Protein AF-A0A1K2HSU8-F1 (afdb_monomer)

Organism: NCBI:txid665118

pLDDT: mean 72.2, std 19.59, range [38.12, 98.31]

InterPro domains:
  IPR027444 DNA-binding protein H-NS-like, C-terminal domain [PF00816] (125-159)
  IPR027444 DNA-binding protein H-NS-like, C-terminal domain [SM00528] (118-159)

Radius of gyration: 39.86 Å; Cα contacts (8 Å, |Δi|>4): 47; chains: 1; bounding box: 96×92×72 Å

Structure (mmCIF, N/CA/C/O backbone):
data_AF-A0A1K2HSU8-F1
#
_entry.id   AF-A0A1K2HSU8-F1
#
loop_
_atom_site.group_PDB
_atom_site.id
_atom_site.type_symbol
_atom_site.label_atom_id
_atom_site.label_alt_id
_atom_site.label_comp_id
_atom_site.label_asym_id
_atom_site.label_entity_id
_atom_site.label_seq_id
_atom_site.pdbx_PDB_ins_code
_atom_site.Cartn_x
_atom_site.Cartn_y
_atom_site.Cartn_z
_atom_site.occupancy
_atom_site.B_iso_or_equiv
_atom_site.auth_seq_id
_atom_site.auth_comp_id
_atom_site.auth_asym_id
_atom_site.auth_atom_id
_atom_site.pdbx_PDB_model_num
ATOM 1 N N . MET A 1 1 ? -63.862 -27.048 33.159 1.00 41.34 1 MET A N 1
ATOM 2 C CA . MET A 1 1 ? -64.758 -28.220 33.167 1.00 41.34 1 MET A CA 1
ATOM 3 C C . MET A 1 1 ? -64.133 -29.300 32.302 1.00 41.34 1 MET A C 1
ATOM 5 O O . MET A 1 1 ? -64.200 -29.206 31.090 1.00 41.34 1 MET A O 1
ATOM 9 N N . ASN A 1 2 ? -63.472 -30.231 32.985 1.00 44.09 2 ASN A N 1
ATOM 10 C CA . ASN A 1 2 ? -63.089 -31.598 32.625 1.00 44.09 2 ASN A CA 1
ATOM 11 C C . ASN A 1 2 ? -62.806 -31.948 31.155 1.00 44.09 2 ASN A C 1
ATOM 13 O O . ASN A 1 2 ? -63.689 -32.417 30.440 1.00 44.09 2 ASN A O 1
ATOM 17 N N . ASP A 1 3 ? -61.518 -31.907 30.816 1.00 52.75 3 ASP A N 1
ATOM 18 C CA . ASP A 1 3 ? -60.879 -32.912 29.967 1.00 52.75 3 ASP A CA 1
ATOM 19 C C . ASP A 1 3 ? -60.960 -34.292 30.640 1.00 52.75 3 ASP A C 1
ATOM 21 O O . ASP A 1 3 ? -60.684 -34.456 31.833 1.00 52.75 3 ASP A O 1
ATOM 25 N N . MET A 1 4 ? -61.412 -35.276 29.868 1.00 58.34 4 MET A N 1
ATOM 26 C CA . MET A 1 4 ? -61.806 -36.609 30.308 1.00 58.34 4 MET A CA 1
ATOM 27 C C . MET A 1 4 ? -60.735 -37.642 29.928 1.00 58.34 4 MET A C 1
ATOM 29 O O . MET A 1 4 ? -60.482 -37.858 28.749 1.00 58.34 4 MET A O 1
ATOM 33 N N . LYS A 1 5 ? -60.217 -38.310 30.970 1.00 53.84 5 LYS A N 1
ATOM 34 C CA . LYS A 1 5 ? -59.697 -39.693 31.063 1.00 53.84 5 LYS A CA 1
ATOM 35 C C . LYS A 1 5 ? -58.522 -40.155 30.178 1.00 53.84 5 LYS A C 1
ATOM 37 O O . LYS A 1 5 ? -58.708 -40.481 29.015 1.00 53.84 5 LYS A O 1
ATOM 42 N N . ASP A 1 6 ? -57.359 -40.307 30.835 1.00 53.34 6 ASP A N 1
ATOM 43 C CA . ASP A 1 6 ? -56.800 -41.577 31.384 1.00 53.34 6 ASP A CA 1
ATOM 44 C C . ASP A 1 6 ? -56.680 -42.838 30.479 1.00 53.34 6 ASP A C 1
ATOM 46 O O . ASP A 1 6 ? -57.551 -43.071 29.646 1.00 53.34 6 ASP A O 1
ATOM 50 N N . PRO A 1 7 ? -55.854 -43.858 30.842 1.00 65.44 7 PRO A N 1
ATOM 51 C CA . PRO A 1 7 ? -54.471 -43.864 31.368 1.00 65.44 7 PRO A CA 1
ATOM 52 C C . PRO A 1 7 ? -53.625 -45.096 30.880 1.00 65.44 7 PRO A C 1
ATOM 54 O O . PRO A 1 7 ? -54.094 -45.912 30.093 1.00 65.44 7 PRO A O 1
ATOM 57 N N . ALA A 1 8 ? -52.436 -45.290 31.490 1.00 49.03 8 ALA A N 1
ATOM 58 C CA . ALA A 1 8 ? -51.599 -46.519 31.556 1.00 49.03 8 ALA A CA 1
ATOM 59 C C . ALA A 1 8 ? -50.777 -46.870 30.292 1.00 49.03 8 ALA A C 1
ATOM 61 O O . ALA A 1 8 ? -51.204 -46.634 29.178 1.00 49.03 8 ALA A O 1
ATOM 62 N N . GLY A 1 9 ? -49.572 -47.446 30.318 1.00 39.44 9 GLY A N 1
ATOM 63 C CA . GLY A 1 9 ? -48.696 -48.028 31.336 1.00 39.44 9 GLY A CA 1
ATOM 64 C C . GLY A 1 9 ? -47.643 -48.887 30.588 1.00 39.44 9 GLY A C 1
ATOM 65 O O . GLY A 1 9 ? -47.997 -49.625 29.680 1.00 39.44 9 GLY A O 1
ATOM 66 N N . THR A 1 10 ? -46.363 -48.714 30.935 1.00 49.66 10 THR A N 1
ATOM 67 C CA . THR A 1 10 ? -45.071 -49.375 30.558 1.00 49.66 10 THR A CA 1
ATOM 68 C C . THR A 1 10 ? -45.171 -50.910 30.269 1.00 49.66 10 THR A C 1
ATOM 70 O O . THR A 1 10 ? -46.103 -51.493 30.817 1.00 49.66 10 THR A O 1
ATOM 73 N N . PRO A 1 11 ? -44.238 -51.645 29.567 1.00 51.53 11 PRO A N 1
ATOM 74 C CA . PRO A 1 11 ? -42.768 -51.494 29.617 1.00 51.53 11 PRO A CA 1
ATOM 75 C C . PRO A 1 11 ? -41.862 -51.905 28.412 1.00 51.53 11 PRO A C 1
ATOM 77 O O . PRO A 1 11 ? -42.284 -52.426 27.388 1.00 51.53 11 PRO A O 1
ATOM 80 N N . ARG A 1 12 ? -40.550 -51.652 28.612 1.00 46.75 12 ARG A N 1
ATOM 81 C CA . ARG A 1 12 ? -39.342 -52.052 27.841 1.00 46.75 12 ARG A CA 1
ATOM 82 C C . ARG A 1 12 ? -39.251 -53.561 27.548 1.00 46.75 12 ARG A C 1
ATOM 84 O O . ARG A 1 12 ? -39.404 -54.320 28.492 1.00 46.75 12 ARG A O 1
ATOM 91 N N . THR A 1 13 ? -38.717 -53.940 26.375 1.00 53.41 13 THR A N 1
ATOM 92 C CA . THR A 1 13 ? -37.755 -55.062 26.141 1.00 53.41 13 THR A CA 1
ATOM 93 C C . THR A 1 13 ? -37.211 -54.991 24.700 1.00 53.41 13 THR A C 1
ATOM 95 O O . THR A 1 13 ? -37.987 -54.875 23.765 1.00 53.41 13 THR A O 1
ATOM 98 N N . LYS A 1 14 ? -35.902 -54.792 24.488 1.00 50.06 14 LYS A N 1
ATOM 99 C CA . LYS A 1 14 ? -34.846 -55.801 24.220 1.00 50.06 14 LYS A CA 1
ATOM 100 C C . LYS A 1 14 ? -34.986 -56.584 22.897 1.00 50.06 14 LYS A C 1
ATOM 102 O O . LYS A 1 14 ? -35.809 -57.476 22.797 1.00 50.06 14 LYS A O 1
ATOM 107 N N . SER A 1 15 ? -34.047 -56.284 21.991 1.00 52.16 15 SER A N 1
ATOM 108 C CA . SER A 1 15 ? -33.232 -57.211 21.183 1.00 52.16 15 SER A CA 1
ATOM 109 C C . SER A 1 15 ? -33.936 -58.385 20.496 1.00 52.16 15 SER A C 1
ATOM 111 O O . SER A 1 15 ? -34.221 -59.390 21.139 1.00 52.16 15 SER A O 1
ATOM 113 N N . LEU A 1 16 ? -34.037 -58.325 19.163 1.00 51.91 16 LEU A N 1
ATOM 114 C CA . LEU A 1 16 ? -34.219 -59.514 18.334 1.00 51.91 16 LEU A CA 1
ATOM 115 C C . LEU A 1 16 ? -33.209 -59.524 17.183 1.00 51.91 16 LEU A C 1
ATOM 117 O O . LEU A 1 16 ? -33.425 -59.010 16.091 1.00 51.91 16 LEU A O 1
ATOM 121 N N . PHE A 1 17 ? -32.066 -60.106 17.518 1.00 45.84 17 PHE A N 1
ATOM 122 C CA . PHE A 1 17 ? -31.102 -60.714 16.617 1.00 45.84 17 PHE A CA 1
ATOM 123 C C . PHE A 1 17 ? -31.778 -61.912 15.930 1.00 45.84 17 PHE A C 1
ATOM 125 O O . PHE A 1 17 ? -32.407 -62.713 16.621 1.00 45.84 17 PHE A O 1
ATOM 132 N N . HIS A 1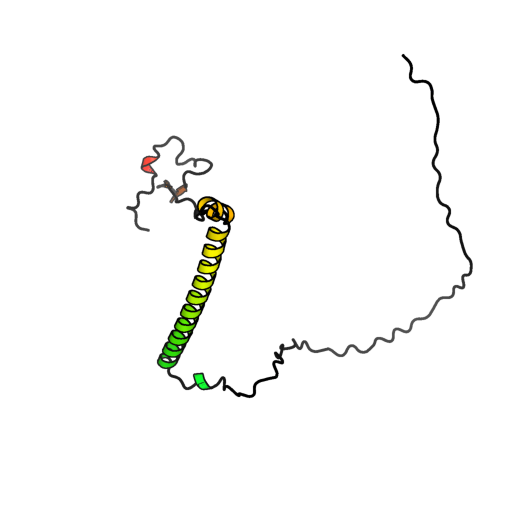 18 ? -31.632 -62.060 14.611 1.00 56.19 18 HIS A N 1
ATOM 133 C CA . HIS A 1 18 ? -31.927 -63.322 13.928 1.00 56.19 18 HIS A CA 1
ATOM 134 C C . HIS A 1 18 ? -30.635 -63.934 13.356 1.00 56.19 18 HIS A C 1
ATOM 136 O O . HIS A 1 18 ? -29.854 -63.211 12.734 1.00 56.19 18 HIS A O 1
ATOM 142 N N . PRO A 1 19 ? -30.402 -65.241 13.584 1.00 57.00 19 PRO A N 1
ATOM 143 C CA . PRO A 1 19 ? -29.174 -65.955 13.247 1.00 57.00 19 PRO A CA 1
ATOM 144 C C . PRO A 1 19 ? -29.245 -66.706 11.905 1.00 57.00 19 PRO A C 1
ATOM 146 O O . PRO A 1 19 ? -30.282 -67.246 11.527 1.00 57.00 19 PRO A O 1
ATOM 149 N N . HIS A 1 20 ? -28.092 -66.863 11.260 1.00 48.31 20 HIS A N 1
ATOM 150 C CA . HIS A 1 20 ? -27.759 -68.022 10.424 1.00 48.31 20 HIS A CA 1
ATOM 151 C C . HIS A 1 20 ? -26.273 -68.303 10.698 1.00 48.31 20 HIS A C 1
ATOM 153 O O . HIS A 1 20 ? -25.441 -67.424 10.504 1.00 48.31 20 HIS A O 1
ATOM 159 N N . GLY A 1 21 ? -25.931 -69.337 11.467 1.00 43.56 21 GLY A N 1
ATOM 160 C CA . GLY A 1 21 ? -25.802 -70.713 10.980 1.00 43.56 21 GLY A CA 1
ATOM 161 C C . GLY A 1 21 ? -24.336 -70.937 10.587 1.00 43.56 21 GLY A C 1
ATOM 162 O O . GLY A 1 21 ? -23.935 -70.473 9.533 1.00 43.56 21 GLY A O 1
ATOM 163 N N . MET A 1 22 ? -23.514 -71.473 11.508 1.00 54.22 22 MET A N 1
ATOM 164 C CA . MET A 1 22 ? -22.884 -72.815 11.391 1.00 54.22 22 MET A CA 1
ATOM 165 C C . MET A 1 22 ? -21.545 -72.762 10.608 1.00 54.22 22 MET A C 1
ATOM 167 O O . MET A 1 22 ? -21.491 -72.168 9.549 1.00 54.22 22 MET A O 1
ATOM 171 N N . GLU A 1 23 ? -20.389 -73.288 11.024 1.00 48.00 23 GLU A N 1
ATOM 172 C CA . GLU A 1 23 ? -19.948 -74.096 12.163 1.00 48.00 23 GLU A CA 1
ATOM 173 C C . GLU A 1 23 ? -18.463 -73.807 12.466 1.00 48.00 23 GLU A C 1
ATOM 175 O O . GLU A 1 23 ? -17.747 -73.172 11.694 1.00 48.00 23 GLU A O 1
ATOM 180 N N . ARG A 1 24 ? -18.004 -74.301 13.618 1.00 51.19 24 ARG A N 1
ATOM 181 C CA . ARG A 1 24 ? -16.615 -74.276 14.082 1.00 51.19 24 ARG A CA 1
ATOM 182 C C . ARG A 1 24 ? -15.856 -75.491 13.549 1.00 51.19 24 ARG A C 1
ATOM 184 O O . ARG A 1 24 ? -16.314 -76.607 13.756 1.00 51.19 24 ARG A O 1
ATOM 191 N N . THR A 1 25 ? -14.619 -75.293 13.104 1.00 62.16 25 THR A N 1
ATOM 192 C CA . THR A 1 25 ? -13.540 -76.263 13.343 1.00 62.16 25 THR A CA 1
ATOM 193 C C . THR A 1 25 ? -12.297 -75.516 13.800 1.00 62.16 25 THR A C 1
ATOM 195 O O . THR A 1 25 ? -11.732 -74.704 13.071 1.00 62.16 25 THR A O 1
ATOM 198 N N . ALA A 1 26 ? -11.904 -75.776 15.042 1.00 48.91 26 ALA A N 1
ATOM 199 C CA . ALA A 1 26 ? -10.608 -75.419 15.583 1.00 48.91 26 ALA A CA 1
ATOM 200 C C . ALA A 1 26 ? -9.552 -76.402 15.061 1.00 48.91 26 ALA A C 1
ATOM 202 O O . ALA A 1 26 ? -9.807 -77.601 15.048 1.00 48.91 26 ALA A O 1
ATOM 203 N N . SER A 1 27 ? -8.361 -75.915 14.722 1.00 54.12 27 SER A N 1
ATOM 204 C CA . SER A 1 27 ? -7.105 -76.546 15.138 1.00 54.12 27 SER A CA 1
ATOM 205 C C . SER A 1 27 ? -5.960 -75.572 14.887 1.00 54.12 27 SER A C 1
ATOM 207 O O . SER A 1 27 ? -5.891 -74.939 13.836 1.00 54.12 27 SER A O 1
ATOM 209 N N . GLY A 1 28 ? -5.121 -75.390 15.901 1.00 44.84 28 GLY A N 1
ATOM 210 C CA . GLY A 1 28 ? -3.989 -74.480 15.864 1.00 44.84 28 GLY A CA 1
ATOM 211 C C . GLY A 1 28 ? -2.711 -75.106 15.310 1.00 44.84 28 GLY A C 1
ATOM 212 O O . GLY A 1 28 ? -2.666 -76.273 14.936 1.00 44.84 28 GLY A O 1
ATOM 213 N N . SER A 1 29 ? -1.659 -74.293 15.407 1.00 44.09 29 SER A N 1
ATOM 214 C CA . SER A 1 29 ? -0.240 -74.634 15.270 1.00 44.09 29 SER A CA 1
ATOM 215 C C . SER A 1 29 ? 0.288 -74.816 13.845 1.00 44.09 29 SER A C 1
ATOM 217 O O . SER A 1 29 ? 0.217 -75.889 13.266 1.00 44.09 29 SER A O 1
ATOM 219 N N . SER A 1 30 ? 0.975 -73.799 13.325 1.00 49.16 30 SER A N 1
ATOM 220 C CA . SER A 1 30 ? 2.436 -73.756 13.462 1.00 49.16 30 SER A CA 1
ATOM 221 C C . SER A 1 30 ? 3.037 -72.557 12.735 1.00 49.16 30 SER A C 1
ATOM 223 O O . SER A 1 30 ? 2.626 -72.136 11.662 1.00 49.16 30 SER A O 1
ATOM 225 N N . ASN A 1 31 ? 4.018 -72.011 13.427 1.00 54.44 31 ASN A N 1
ATOM 226 C CA . ASN A 1 31 ? 4.923 -70.933 13.098 1.00 54.44 31 ASN A CA 1
ATOM 227 C C . ASN A 1 31 ? 5.739 -71.197 11.820 1.00 54.44 31 ASN A C 1
ATOM 229 O O . ASN A 1 31 ? 6.478 -72.171 11.784 1.00 54.44 31 ASN A O 1
ATOM 233 N N . GLU A 1 32 ? 5.723 -70.260 10.870 1.00 48.53 32 GLU A N 1
ATOM 234 C CA . GLU A 1 32 ? 6.894 -69.967 10.036 1.00 48.53 32 GLU A CA 1
ATOM 235 C C . GLU A 1 32 ? 6.898 -68.471 9.694 1.00 48.53 32 GLU A C 1
ATOM 237 O O . GLU A 1 32 ? 6.200 -67.985 8.806 1.00 48.53 32 GLU A O 1
ATOM 242 N N . ARG A 1 33 ? 7.639 -67.698 10.493 1.00 51.28 33 ARG A N 1
ATOM 243 C CA . ARG A 1 33 ? 7.951 -66.302 10.189 1.00 51.28 33 ARG A CA 1
ATOM 244 C C . ARG A 1 33 ? 9.044 -66.286 9.126 1.00 51.28 33 ARG A C 1
ATOM 246 O O . ARG A 1 33 ? 10.222 -66.240 9.469 1.00 51.28 33 ARG A O 1
ATOM 253 N N . GLN A 1 34 ? 8.668 -66.272 7.854 1.00 50.75 34 GLN A N 1
ATOM 254 C CA . GLN A 1 34 ? 9.577 -65.795 6.819 1.00 50.75 34 GLN A CA 1
ATOM 255 C C . GLN A 1 34 ? 9.521 -64.260 6.832 1.00 50.75 34 GLN A C 1
ATOM 257 O O . GLN A 1 34 ? 8.575 -63.652 6.335 1.00 50.75 34 GLN A O 1
ATOM 262 N N . ALA A 1 35 ? 10.500 -63.623 7.476 1.00 54.97 35 ALA A N 1
ATOM 263 C CA . ALA A 1 35 ? 10.700 -62.183 7.355 1.00 54.97 35 ALA A CA 1
ATOM 264 C C . ALA A 1 35 ? 11.160 -61.863 5.918 1.00 54.97 35 ALA A C 1
ATOM 266 O O . ALA A 1 35 ? 12.114 -62.495 5.456 1.00 54.97 35 ALA A O 1
ATOM 267 N N . PRO A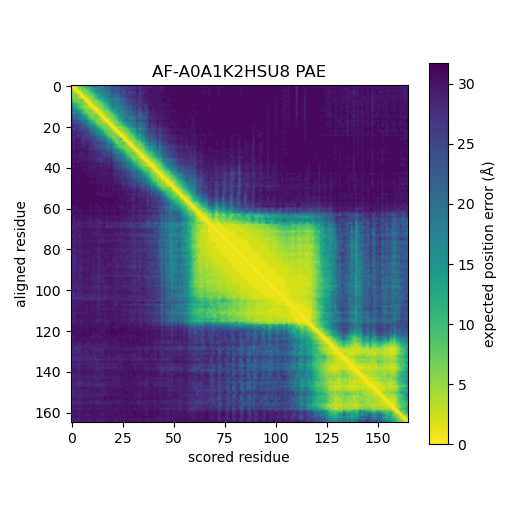 1 36 ? 10.540 -60.915 5.192 1.00 53.00 36 PRO A N 1
ATOM 268 C CA . PRO A 1 36 ? 11.164 -60.371 3.993 1.00 53.00 36 PRO A CA 1
ATOM 269 C C . PRO A 1 36 ? 12.407 -59.575 4.410 1.00 53.00 36 PRO A C 1
ATOM 271 O O . PRO A 1 36 ? 12.364 -58.824 5.388 1.00 53.00 36 PRO A O 1
ATOM 274 N N . SER A 1 37 ? 13.523 -59.773 3.701 1.00 54.00 37 SER A N 1
ATOM 275 C CA . SER A 1 37 ? 14.764 -59.043 3.949 1.00 54.00 37 SER A CA 1
ATOM 276 C C . SER A 1 37 ? 14.506 -57.545 3.850 1.00 54.00 37 SER A C 1
ATOM 278 O O . SER A 1 37 ? 14.045 -57.028 2.835 1.00 54.00 37 SER A O 1
ATOM 280 N N . MET A 1 38 ? 14.777 -56.855 4.948 1.00 46.88 38 MET A N 1
ATOM 281 C CA . MET A 1 38 ? 14.758 -55.409 5.013 1.00 46.88 38 MET A CA 1
ATOM 282 C C . MET A 1 38 ? 16.156 -54.950 4.598 1.00 46.88 38 MET A C 1
ATOM 284 O O . MET A 1 38 ? 17.058 -54.870 5.429 1.00 46.88 38 MET A O 1
ATOM 288 N N . ASP A 1 39 ? 16.363 -54.734 3.300 1.00 61.03 39 ASP A N 1
ATOM 289 C CA . ASP A 1 39 ? 17.528 -53.980 2.839 1.00 61.03 39 ASP A CA 1
ATOM 290 C C . ASP A 1 39 ? 17.432 -52.546 3.399 1.00 61.03 39 ASP A C 1
ATOM 292 O O . ASP A 1 39 ? 16.335 -51.969 3.411 1.00 61.03 39 ASP A O 1
ATOM 296 N N . PRO A 1 40 ? 18.530 -51.948 3.903 1.00 53.44 40 PRO A N 1
ATOM 297 C CA . PRO A 1 40 ? 18.498 -50.595 4.440 1.00 53.44 40 PRO A CA 1
ATOM 298 C C . PRO A 1 40 ? 18.287 -49.609 3.290 1.00 53.44 40 PRO A C 1
ATOM 300 O O . PRO A 1 40 ? 19.214 -49.278 2.549 1.00 53.44 40 PRO A O 1
ATOM 303 N N . VAL A 1 41 ? 17.052 -49.134 3.135 1.00 54.16 41 VAL A N 1
ATOM 304 C CA . VAL A 1 41 ? 16.734 -48.036 2.224 1.00 54.16 41 VAL A CA 1
ATOM 305 C C . VAL A 1 41 ? 17.409 -46.791 2.789 1.00 54.16 41 VAL A C 1
ATOM 307 O O . VAL A 1 41 ? 16.960 -46.218 3.779 1.00 54.16 41 VAL A O 1
ATOM 310 N N . ALA A 1 42 ? 18.551 -46.437 2.203 1.00 52.69 42 ALA A N 1
ATOM 311 C CA . ALA A 1 42 ? 19.264 -45.215 2.513 1.00 52.69 42 ALA A CA 1
ATOM 312 C C . ALA A 1 42 ? 18.307 -44.022 2.406 1.00 52.69 42 ALA A C 1
ATOM 314 O O . ALA A 1 42 ? 17.571 -43.885 1.426 1.00 52.69 42 ALA A O 1
ATOM 315 N N . ASP A 1 43 ? 18.354 -43.177 3.429 1.00 53.94 43 ASP A N 1
ATOM 316 C CA . ASP A 1 43 ? 17.682 -41.891 3.547 1.00 53.94 43 ASP A CA 1
ATOM 317 C C . ASP A 1 43 ? 18.067 -40.998 2.352 1.00 53.94 43 ASP A C 1
ATOM 319 O O . ASP A 1 43 ? 19.050 -40.261 2.364 1.00 53.94 43 ASP A O 1
ATOM 323 N N . THR A 1 44 ? 17.336 -41.145 1.249 1.00 55.84 44 THR A N 1
ATOM 324 C CA . THR A 1 44 ? 17.402 -40.242 0.104 1.00 55.84 44 THR A CA 1
ATOM 325 C C . THR A 1 44 ? 16.168 -39.375 0.184 1.00 55.84 44 THR A C 1
ATOM 327 O O . THR A 1 44 ? 15.092 -39.749 -0.279 1.00 55.84 44 THR A O 1
ATOM 330 N N . VAL A 1 45 ? 16.327 -38.203 0.789 1.00 62.66 45 VAL A N 1
ATOM 331 C CA . VAL A 1 45 ? 15.374 -37.103 0.653 1.00 62.66 45 VAL A CA 1
ATOM 332 C C . VAL A 1 45 ? 15.215 -36.829 -0.849 1.00 62.66 45 VAL A C 1
ATOM 334 O O . VAL A 1 45 ? 16.195 -36.444 -1.495 1.00 62.66 45 VAL A O 1
ATOM 337 N N . PRO A 1 46 ? 14.036 -37.044 -1.460 1.00 49.56 46 PRO A N 1
ATOM 338 C CA . PRO A 1 46 ? 13.867 -36.757 -2.872 1.00 49.56 46 PRO A CA 1
ATOM 339 C C . PRO A 1 46 ? 13.943 -35.241 -3.061 1.00 49.56 46 PRO A C 1
ATOM 341 O O . PRO A 1 46 ? 13.047 -34.496 -2.662 1.00 49.56 46 PRO A O 1
ATOM 344 N N . ARG A 1 47 ? 15.033 -34.768 -3.676 1.00 55.94 47 ARG A N 1
ATOM 345 C CA . ARG A 1 47 ? 15.115 -33.410 -4.217 1.00 55.94 47 ARG A CA 1
ATOM 346 C C . ARG A 1 47 ? 14.009 -33.297 -5.263 1.00 55.94 47 ARG A C 1
ATOM 348 O O . ARG A 1 47 ? 14.089 -33.938 -6.307 1.00 55.94 47 ARG A O 1
ATOM 355 N N . LEU A 1 48 ? 12.968 -32.520 -4.965 1.00 50.31 48 LEU A N 1
ATOM 356 C CA . LEU A 1 48 ? 11.914 -32.174 -5.916 1.00 50.31 48 LEU A CA 1
ATOM 357 C C . LEU A 1 48 ? 12.553 -31.448 -7.108 1.00 50.31 48 LEU A C 1
ATOM 359 O O . LEU A 1 48 ? 12.763 -30.238 -7.084 1.00 50.31 48 LEU A O 1
ATOM 363 N N . ILE A 1 49 ? 12.899 -32.208 -8.143 1.00 50.50 49 ILE A N 1
ATOM 364 C CA . ILE A 1 49 ? 13.134 -31.693 -9.484 1.00 50.50 49 ILE A CA 1
ATOM 365 C C . ILE A 1 49 ? 11.775 -31.254 -10.019 1.00 50.50 49 ILE A C 1
ATOM 367 O O . ILE A 1 49 ? 10.921 -32.071 -10.359 1.00 50.50 49 ILE A O 1
ATOM 371 N N . PHE A 1 50 ? 11.553 -29.941 -10.013 1.00 40.53 50 PHE A N 1
ATOM 372 C CA . PHE A 1 50 ? 10.429 -29.308 -10.685 1.00 40.53 50 PHE A CA 1
ATOM 373 C C . PHE A 1 50 ? 10.513 -29.659 -12.175 1.00 40.53 50 PHE A C 1
ATOM 375 O O . PHE A 1 50 ? 11.282 -29.071 -12.931 1.00 40.53 50 PHE A O 1
ATOM 382 N N . SER A 1 51 ? 9.762 -30.680 -12.585 1.00 48.38 51 SER A N 1
ATOM 383 C CA . SER A 1 51 ? 9.554 -31.017 -13.988 1.00 48.38 51 SER A CA 1
ATOM 384 C C . SER A 1 51 ? 8.591 -29.989 -14.580 1.00 48.38 51 SER A C 1
ATOM 386 O O . SER A 1 51 ? 7.376 -30.162 -14.566 1.00 48.38 51 SER A O 1
ATOM 388 N N . GLY A 1 52 ? 9.153 -28.873 -15.041 1.00 38.12 52 GLY A N 1
ATOM 389 C CA . GLY A 1 52 ? 8.506 -27.925 -15.939 1.00 38.12 52 GLY A CA 1
ATOM 390 C C . GLY A 1 52 ? 9.137 -28.053 -17.319 1.00 38.12 52 GLY A C 1
ATOM 391 O O . GLY A 1 52 ? 10.163 -27.440 -17.588 1.00 38.12 52 GLY A O 1
ATOM 392 N N . SER A 1 53 ? 8.546 -28.882 -18.178 1.00 47.22 53 SER A N 1
ATOM 393 C CA . SER A 1 53 ? 8.883 -28.978 -19.600 1.00 47.22 53 SER A CA 1
ATOM 394 C C . SER A 1 53 ? 7.939 -28.079 -20.397 1.00 47.22 53 SER A C 1
ATOM 396 O O . SER A 1 53 ? 6.743 -28.356 -20.435 1.00 47.22 53 SER A O 1
ATOM 398 N N . ALA A 1 54 ? 8.475 -27.000 -20.977 1.00 52.38 54 ALA A N 1
ATOM 399 C CA . ALA A 1 54 ? 8.095 -26.404 -22.268 1.00 52.38 54 ALA A CA 1
ATOM 400 C C . ALA A 1 54 ? 8.712 -24.999 -22.373 1.00 52.38 54 ALA A C 1
ATOM 402 O O . ALA A 1 54 ? 8.159 -24.026 -21.864 1.00 52.38 54 ALA A O 1
ATOM 403 N N . GLY A 1 55 ? 9.867 -24.906 -23.029 1.00 44.91 55 GLY A N 1
ATOM 404 C CA . GLY A 1 55 ? 10.579 -23.649 -23.242 1.00 44.91 55 GLY A CA 1
ATOM 405 C C . GLY A 1 55 ? 12.080 -23.861 -23.188 1.00 44.91 55 GLY A C 1
ATOM 406 O O . GLY A 1 55 ? 12.721 -23.520 -22.205 1.00 44.91 55 GLY A O 1
ATOM 407 N N . ASP A 1 56 ? 12.603 -24.482 -24.239 1.00 52.09 56 ASP A N 1
ATOM 408 C CA . ASP A 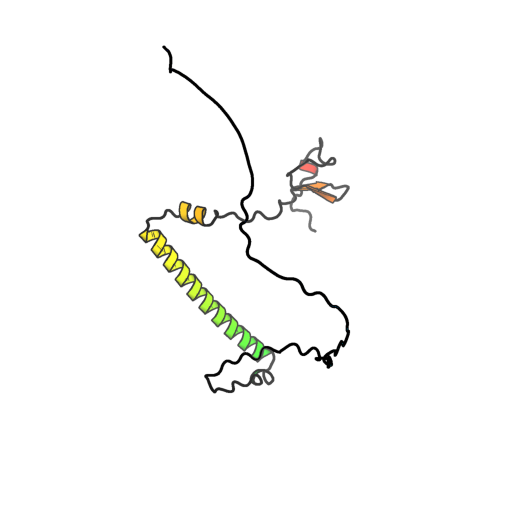1 56 ? 14.009 -24.441 -24.621 1.00 52.09 56 ASP A CA 1
ATOM 409 C C . ASP A 1 56 ? 14.501 -22.984 -24.619 1.00 52.09 56 ASP A C 1
ATOM 411 O O . ASP A 1 56 ? 14.154 -22.207 -25.500 1.00 52.09 56 ASP A O 1
ATOM 415 N N . ASN A 1 57 ? 15.207 -22.606 -23.557 1.00 53.09 57 ASN A N 1
ATOM 416 C CA . ASN A 1 57 ? 16.183 -21.526 -23.491 1.00 53.09 57 ASN A CA 1
ATOM 417 C C . ASN A 1 57 ? 17.058 -21.854 -22.283 1.00 53.09 57 ASN A C 1
ATOM 419 O O . ASN A 1 57 ? 16.647 -21.681 -21.136 1.00 53.09 57 ASN A O 1
ATOM 423 N N . GLY A 1 58 ? 18.248 -22.393 -22.540 1.00 50.38 58 GLY A N 1
ATOM 424 C CA . GLY A 1 58 ? 19.300 -22.490 -21.537 1.00 50.38 58 GLY A CA 1
ATOM 425 C C . GLY A 1 58 ? 19.742 -21.089 -21.128 1.00 50.38 58 GLY A C 1
ATOM 426 O O . GLY A 1 58 ? 20.737 -20.584 -21.634 1.00 50.38 58 GLY A O 1
ATOM 427 N N . GLU A 1 59 ? 18.983 -20.444 -20.246 1.00 47.41 59 GLU A N 1
ATOM 428 C CA . GLU A 1 59 ? 19.420 -19.231 -19.569 1.00 47.41 59 GLU A CA 1
ATOM 429 C C . GLU A 1 59 ? 20.385 -19.656 -18.463 1.00 47.41 59 GLU A C 1
ATOM 431 O O . GLU A 1 59 ? 20.009 -20.140 -17.396 1.00 47.41 59 GLU A O 1
ATOM 436 N N . SER A 1 60 ? 21.661 -19.566 -18.807 1.00 56.91 60 SER A N 1
ATOM 437 C CA . SER A 1 60 ? 22.816 -19.867 -17.983 1.00 56.91 60 SER A CA 1
ATOM 438 C C . SER A 1 60 ? 22.729 -19.153 -16.628 1.00 56.91 60 SER A C 1
ATOM 440 O O . SER A 1 60 ? 22.910 -17.942 -16.543 1.00 56.91 60 SER A O 1
ATOM 442 N N . GLU A 1 61 ? 22.573 -19.899 -15.529 1.00 54.12 61 GLU A N 1
ATOM 443 C CA . GLU A 1 61 ? 22.761 -19.358 -14.165 1.00 54.12 61 GLU A CA 1
ATOM 444 C C . GLU A 1 61 ? 24.171 -18.746 -13.949 1.00 54.12 61 GLU A C 1
ATOM 446 O O . GLU A 1 61 ? 24.396 -18.037 -12.972 1.00 54.12 61 GLU A O 1
ATOM 451 N N . HIS A 1 62 ? 25.104 -18.959 -14.887 1.00 58.75 62 HIS A N 1
ATOM 452 C CA . HIS A 1 62 ? 26.491 -18.484 -14.884 1.00 58.75 62 HIS A CA 1
ATOM 453 C C . HIS A 1 62 ? 26.721 -17.037 -15.359 1.00 58.75 6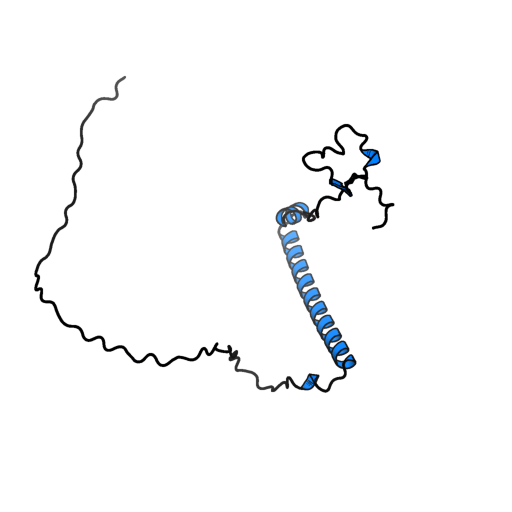2 HIS A C 1
ATOM 455 O O . HIS A 1 62 ? 27.849 -16.550 -15.277 1.00 58.75 62 HIS A O 1
ATOM 461 N N . ASP A 1 63 ? 25.699 -16.309 -15.821 1.00 65.88 63 ASP A N 1
ATOM 462 C CA . ASP A 1 63 ? 25.885 -14.933 -16.322 1.00 65.88 63 ASP A CA 1
ATOM 463 C C . ASP A 1 63 ? 26.192 -13.902 -15.213 1.00 65.88 63 ASP A C 1
ATOM 465 O O . ASP A 1 63 ? 26.576 -12.764 -15.492 1.00 65.88 63 ASP A O 1
ATOM 469 N N . LEU A 1 64 ? 26.048 -14.288 -13.940 1.00 71.94 64 LEU A N 1
ATOM 470 C CA . LEU A 1 64 ? 26.286 -13.418 -12.784 1.00 71.94 64 LEU A CA 1
ATOM 471 C C . LEU A 1 64 ? 27.701 -13.548 -12.195 1.00 71.94 64 LEU A C 1
ATOM 473 O O . LEU A 1 64 ? 28.173 -12.599 -11.570 1.00 71.94 64 LEU A O 1
ATOM 477 N N . ASP A 1 65 ? 28.391 -14.672 -12.421 1.00 78.75 65 ASP A N 1
ATOM 478 C CA . ASP A 1 65 ? 29.689 -14.983 -11.795 1.00 78.75 65 ASP A CA 1
ATOM 479 C C . ASP A 1 65 ? 30.839 -14.101 -12.320 1.00 78.75 65 ASP A C 1
ATOM 481 O O . ASP A 1 65 ? 31.840 -13.892 -11.634 1.00 78.75 65 ASP A O 1
ATOM 485 N N . GLY A 1 66 ? 30.700 -13.567 -13.539 1.00 83.19 66 GLY A N 1
ATOM 486 C CA . GLY A 1 66 ? 31.684 -12.685 -14.179 1.00 83.19 66 GLY A CA 1
ATOM 487 C C . GLY A 1 66 ? 31.432 -11.186 -13.985 1.00 83.19 66 GLY A C 1
ATOM 488 O O . GLY A 1 66 ? 32.223 -10.36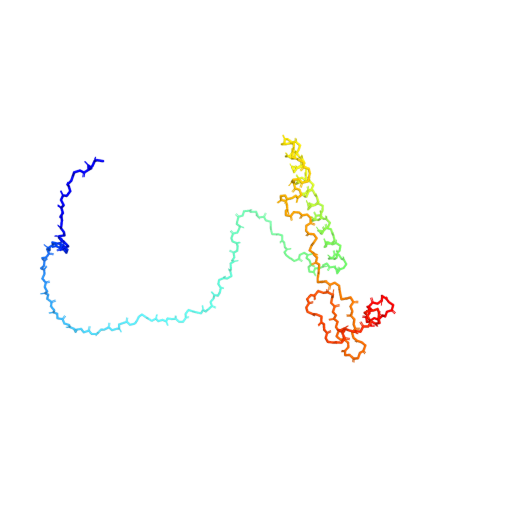6 -14.457 1.00 83.19 66 GLY A O 1
ATOM 489 N N . LEU A 1 67 ? 30.331 -10.801 -13.332 1.00 83.81 67 LEU A N 1
ATOM 490 C CA . LEU A 1 67 ? 29.962 -9.398 -13.150 1.00 83.81 67 LEU A CA 1
ATOM 491 C C . LEU A 1 67 ? 30.631 -8.810 -11.903 1.00 83.81 67 LEU A C 1
ATOM 493 O O . LEU A 1 67 ? 30.648 -9.409 -10.830 1.00 83.81 67 LEU A O 1
ATOM 497 N N . SER A 1 68 ? 31.143 -7.583 -12.028 1.00 90.88 68 SER A N 1
ATOM 498 C CA . SER A 1 68 ? 31.624 -6.812 -10.875 1.00 90.88 68 SER A CA 1
ATOM 499 C C . SER A 1 68 ? 30.501 -6.615 -9.850 1.00 90.88 68 SER A C 1
ATOM 501 O O . SER A 1 68 ? 29.331 -6.478 -10.218 1.00 90.88 68 SER A O 1
ATOM 503 N N . MET A 1 69 ? 30.861 -6.504 -8.567 1.00 92.88 69 MET A N 1
ATOM 504 C CA . MET A 1 69 ? 29.925 -6.164 -7.486 1.00 92.88 69 MET A CA 1
ATOM 505 C C . MET A 1 69 ? 29.064 -4.939 -7.821 1.00 92.88 69 MET A C 1
ATOM 507 O O . MET A 1 69 ? 27.879 -4.918 -7.497 1.00 92.88 69 MET A O 1
ATOM 511 N N . GLU A 1 70 ? 29.632 -3.944 -8.504 1.00 93.12 70 GLU A N 1
ATOM 512 C CA . GLU A 1 70 ? 28.901 -2.753 -8.944 1.00 93.12 70 GLU A CA 1
ATOM 513 C C . GLU A 1 70 ? 27.838 -3.088 -10.003 1.00 93.12 70 GLU A C 1
ATOM 515 O O . GLU A 1 70 ? 26.679 -2.703 -9.860 1.00 93.12 70 GLU A O 1
ATOM 520 N N . ALA A 1 71 ? 28.186 -3.892 -11.011 1.00 91.00 71 ALA A N 1
ATOM 521 C CA . ALA A 1 71 ? 27.243 -4.334 -12.039 1.00 91.00 71 ALA A CA 1
ATOM 522 C C . ALA A 1 71 ? 26.101 -5.180 -11.445 1.00 91.00 71 ALA A C 1
ATOM 524 O O . ALA A 1 71 ? 24.937 -5.011 -11.820 1.00 91.00 71 ALA A O 1
ATOM 525 N N . LEU A 1 72 ? 26.406 -6.034 -10.461 1.00 92.00 72 LEU A N 1
ATOM 526 C CA . LEU A 1 72 ? 25.404 -6.804 -9.718 1.00 92.00 72 LEU A CA 1
ATOM 527 C C . LEU A 1 72 ? 24.465 -5.896 -8.909 1.00 92.00 72 LEU A C 1
ATOM 529 O O . LEU A 1 72 ? 23.251 -6.118 -8.885 1.00 92.00 72 LEU A O 1
ATOM 533 N N . GLN A 1 73 ? 24.991 -4.839 -8.284 1.00 95.31 73 GLN A N 1
ATOM 534 C CA . GLN A 1 73 ? 24.176 -3.846 -7.579 1.00 95.31 73 GLN A CA 1
ATOM 535 C C . GLN A 1 73 ? 23.262 -3.072 -8.535 1.00 95.31 73 GLN A C 1
ATOM 537 O O . GLN A 1 73 ? 22.075 -2.914 -8.240 1.00 95.31 73 GLN A O 1
ATOM 542 N N . THR A 1 74 ? 23.768 -2.649 -9.697 1.00 96.12 74 THR A N 1
ATOM 543 C CA . THR A 1 74 ? 22.956 -1.998 -10.735 1.00 96.12 74 THR A CA 1
ATOM 544 C C . THR A 1 74 ? 21.830 -2.912 -11.205 1.00 96.12 74 THR A C 1
ATOM 546 O O . THR A 1 74 ? 20.673 -2.489 -11.263 1.00 96.12 74 THR A O 1
ATOM 549 N N . ARG A 1 75 ? 22.132 -4.187 -11.479 1.00 92.75 75 ARG A N 1
ATOM 550 C CA . ARG A 1 75 ? 21.125 -5.159 -11.915 1.00 92.75 75 ARG A CA 1
ATOM 551 C C . ARG A 1 75 ? 20.057 -5.393 -10.849 1.00 92.75 75 ARG A C 1
ATOM 553 O O . ARG A 1 75 ? 18.870 -5.417 -11.171 1.00 92.75 75 ARG A O 1
ATOM 560 N N . ARG A 1 76 ? 20.451 -5.491 -9.575 1.00 95.81 76 ARG A N 1
ATOM 561 C CA . ARG A 1 76 ? 19.510 -5.575 -8.449 1.00 95.81 76 ARG A CA 1
ATOM 562 C C . ARG A 1 76 ? 18.603 -4.348 -8.381 1.00 95.81 76 ARG A C 1
ATOM 564 O O . ARG A 1 76 ? 17.398 -4.504 -8.215 1.00 95.81 76 ARG A O 1
ATOM 571 N N . ALA A 1 77 ? 19.161 -3.145 -8.515 1.00 96.81 77 ALA A N 1
ATOM 572 C CA . ALA A 1 77 ? 18.388 -1.907 -8.469 1.00 96.81 77 ALA A CA 1
ATOM 573 C C . ALA A 1 77 ? 17.375 -1.819 -9.622 1.00 96.81 77 ALA A C 1
ATOM 575 O O . ALA A 1 77 ? 16.233 -1.412 -9.415 1.00 96.81 77 ALA A O 1
ATOM 576 N N . GLU A 1 78 ? 17.760 -2.250 -10.825 1.00 96.50 78 GLU A N 1
ATOM 577 C CA . GLU A 1 78 ? 16.856 -2.309 -11.975 1.00 96.50 78 GLU A CA 1
ATOM 578 C C . GLU A 1 78 ? 15.688 -3.275 -11.732 1.00 96.50 78 GLU A C 1
ATOM 580 O O . GLU A 1 78 ? 14.530 -2.934 -11.990 1.00 96.50 78 GLU A O 1
ATOM 585 N N . VAL A 1 79 ? 15.988 -4.474 -11.224 1.00 97.12 79 VAL A N 1
ATOM 586 C CA . VAL A 1 79 ? 14.973 -5.482 -10.902 1.00 97.12 79 VAL A CA 1
ATOM 587 C C . VAL A 1 79 ? 14.038 -4.971 -9.810 1.00 97.12 79 VAL A C 1
ATOM 589 O O . VAL A 1 79 ? 12.824 -5.039 -9.985 1.00 97.12 79 VAL A O 1
ATOM 592 N N . GLU A 1 80 ? 14.569 -4.390 -8.733 1.00 97.19 80 GLU A N 1
ATOM 593 C CA . GLU A 1 80 ? 13.749 -3.841 -7.648 1.00 97.19 80 GLU A CA 1
ATOM 594 C C . GLU A 1 80 ? 12.856 -2.698 -8.142 1.00 97.19 80 GLU A C 1
ATOM 596 O O . GLU A 1 80 ? 11.674 -2.646 -7.807 1.00 97.19 80 GLU A O 1
ATOM 601 N N . ARG A 1 81 ? 13.371 -1.831 -9.024 1.00 98.12 81 ARG A N 1
ATOM 602 C CA . ARG A 1 81 ? 12.566 -0.782 -9.661 1.00 98.12 81 ARG A CA 1
ATOM 603 C C . ARG A 1 81 ? 11.395 -1.377 -10.442 1.00 98.12 81 ARG A C 1
ATOM 605 O O . ARG A 1 81 ? 10.271 -0.914 -10.286 1.00 98.12 81 ARG A O 1
ATOM 612 N N . LYS A 1 82 ? 11.633 -2.418 -11.248 1.00 96.62 82 LYS A N 1
ATOM 613 C CA . LYS A 1 82 ? 10.567 -3.098 -12.009 1.00 96.62 82 LYS A CA 1
ATOM 614 C C . LYS A 1 82 ? 9.567 -3.809 -11.096 1.00 96.62 82 LYS A C 1
ATOM 616 O O . LYS A 1 82 ? 8.375 -3.830 -11.394 1.00 96.62 82 LYS A O 1
ATOM 621 N N . ILE A 1 83 ? 10.034 -4.395 -9.992 1.00 98.19 83 ILE A N 1
ATOM 622 C CA . ILE A 1 83 ? 9.163 -4.999 -8.975 1.00 98.19 83 ILE A CA 1
ATOM 623 C C . ILE A 1 83 ? 8.254 -3.928 -8.378 1.00 98.19 83 ILE A C 1
ATOM 625 O O . ILE A 1 83 ? 7.045 -4.140 -8.275 1.00 98.19 83 ILE A O 1
ATOM 629 N N . GLN A 1 84 ? 8.817 -2.780 -8.010 1.00 97.50 84 GLN A N 1
ATOM 630 C CA . GLN A 1 84 ? 8.061 -1.692 -7.415 1.00 97.50 84 GLN A CA 1
ATOM 631 C C . GLN A 1 84 ? 7.047 -1.100 -8.396 1.00 97.50 84 GLN A C 1
ATOM 633 O O . GLN A 1 84 ? 5.883 -0.956 -8.037 1.00 97.50 84 GLN A O 1
ATOM 638 N N . GLU A 1 85 ? 7.449 -0.854 -9.642 1.00 97.88 85 GLU A N 1
ATOM 639 C CA . GLU A 1 85 ? 6.561 -0.368 -10.702 1.00 97.88 85 GLU A CA 1
ATOM 640 C C . GLU A 1 85 ? 5.361 -1.304 -10.906 1.00 97.88 85 GLU A C 1
ATOM 642 O O . GLU A 1 85 ? 4.213 -0.857 -10.900 1.00 97.88 85 GLU A O 1
ATOM 647 N N . LYS A 1 86 ? 5.598 -2.621 -10.997 1.00 97.62 86 LYS A N 1
ATOM 648 C CA . LYS A 1 86 ? 4.512 -3.607 -11.105 1.00 97.62 86 LYS A CA 1
ATOM 649 C C . LYS A 1 86 ? 3.611 -3.604 -9.874 1.00 97.62 86 LYS A C 1
ATOM 651 O O . LYS A 1 86 ? 2.394 -3.568 -10.011 1.00 97.62 86 LYS A O 1
ATOM 656 N N . ARG A 1 87 ? 4.189 -3.579 -8.670 1.00 98.06 87 ARG A N 1
ATOM 657 C CA . ARG A 1 87 ? 3.415 -3.518 -7.419 1.00 98.06 87 ARG A CA 1
ATOM 658 C C . ARG A 1 87 ? 2.564 -2.257 -7.327 1.00 98.06 87 ARG A C 1
ATOM 660 O O . ARG A 1 87 ? 1.458 -2.309 -6.795 1.00 98.06 87 ARG A O 1
ATOM 667 N N . GLU A 1 88 ? 3.075 -1.123 -7.789 1.00 97.75 88 GLU A N 1
ATOM 668 C CA . GLU A 1 88 ? 2.344 0.142 -7.814 1.00 97.75 88 GLU A CA 1
ATOM 669 C C . GLU A 1 88 ? 1.212 0.112 -8.837 1.00 97.75 88 GLU A C 1
ATOM 671 O O . GLU A 1 88 ? 0.096 0.511 -8.504 1.00 97.75 88 GLU A O 1
ATOM 676 N N . ALA A 1 89 ? 1.459 -0.434 -10.030 1.00 97.94 89 ALA A N 1
ATOM 677 C CA . ALA A 1 89 ? 0.427 -0.649 -11.038 1.00 97.94 89 ALA A CA 1
ATOM 678 C C . ALA A 1 89 ? -0.687 -1.577 -10.519 1.00 97.94 89 ALA A C 1
ATOM 680 O O . ALA A 1 89 ? -1.864 -1.218 -10.582 1.00 97.94 89 ALA A O 1
ATOM 681 N N . ASP A 1 90 ? -0.326 -2.713 -9.917 1.00 97.50 90 ASP A N 1
ATOM 682 C CA . ASP A 1 90 ? -1.276 -3.670 -9.341 1.00 97.50 90 ASP A CA 1
ATOM 683 C C . ASP A 1 90 ? -2.083 -3.046 -8.196 1.00 97.50 90 ASP A C 1
ATOM 685 O O . ASP A 1 90 ? -3.308 -3.196 -8.119 1.00 97.50 90 ASP A O 1
ATOM 689 N N . ARG A 1 91 ? -1.411 -2.295 -7.312 1.00 98.19 91 ARG A N 1
ATOM 690 C CA . ARG A 1 91 ? -2.057 -1.572 -6.209 1.00 98.19 91 ARG A CA 1
ATOM 691 C C . ARG A 1 91 ? -3.033 -0.530 -6.736 1.00 98.19 91 ARG A C 1
ATOM 693 O O . ARG A 1 91 ? -4.148 -0.441 -6.227 1.00 98.19 91 ARG A O 1
ATOM 700 N N . ARG A 1 92 ? -2.637 0.245 -7.745 1.00 98.12 92 ARG A N 1
ATOM 701 C CA . ARG A 1 92 ? -3.497 1.254 -8.366 1.00 98.12 92 ARG A CA 1
ATOM 702 C C . ARG A 1 92 ? -4.724 0.607 -9.001 1.00 98.12 92 ARG A C 1
ATOM 704 O O . ARG A 1 92 ? -5.838 1.014 -8.700 1.00 98.12 92 ARG A O 1
ATOM 711 N N . ALA A 1 93 ? -4.537 -0.468 -9.763 1.00 98.06 93 ALA A N 1
ATOM 712 C CA . ALA A 1 93 ? -5.638 -1.221 -10.356 1.00 98.06 93 ALA A CA 1
ATOM 713 C C . ALA A 1 93 ? -6.582 -1.832 -9.302 1.00 98.06 93 ALA A C 1
ATOM 715 O O . ALA A 1 93 ? -7.780 -1.994 -9.540 1.00 98.06 93 ALA A O 1
ATOM 716 N N . ALA A 1 94 ? -6.076 -2.205 -8.123 1.00 97.94 94 ALA A N 1
ATOM 717 C CA . ALA A 1 94 ? -6.920 -2.629 -7.007 1.00 97.94 94 ALA A CA 1
ATOM 718 C C . ALA A 1 94 ? -7.731 -1.460 -6.423 1.00 97.94 94 ALA A C 1
ATOM 720 O O . ALA A 1 94 ? -8.931 -1.612 -6.196 1.00 97.94 94 ALA A O 1
ATOM 721 N N . ILE A 1 95 ? -7.107 -0.294 -6.225 1.00 97.25 95 ILE A N 1
ATOM 722 C CA . ILE A 1 95 ? -7.783 0.913 -5.729 1.00 97.25 95 ILE A CA 1
ATOM 723 C C . ILE A 1 95 ? -8.890 1.349 -6.693 1.00 97.25 95 ILE A C 1
ATOM 725 O O . ILE A 1 95 ? -10.012 1.573 -6.249 1.00 97.25 95 ILE A O 1
ATOM 729 N N . ASP A 1 96 ? -8.623 1.388 -7.998 1.00 98.31 96 ASP A N 1
ATOM 730 C CA . ASP A 1 96 ? -9.613 1.793 -9.005 1.00 98.31 96 ASP A CA 1
ATOM 731 C C . ASP A 1 96 ? -10.846 0.871 -8.996 1.00 98.31 96 ASP A C 1
ATOM 733 O O . ASP A 1 96 ? -11.991 1.331 -9.081 1.00 98.31 96 ASP A O 1
ATOM 737 N N . ARG A 1 97 ? -10.635 -0.439 -8.805 1.00 97.81 97 ARG A N 1
ATOM 738 C CA . ARG A 1 97 ? -11.726 -1.412 -8.633 1.00 97.81 97 ARG A CA 1
ATOM 739 C C . ARG A 1 97 ? -12.536 -1.149 -7.366 1.00 97.81 97 ARG A C 1
ATOM 741 O O . ARG A 1 97 ? -13.763 -1.170 -7.425 1.00 97.81 97 ARG A O 1
ATOM 748 N N . ILE A 1 98 ? -11.875 -0.871 -6.241 1.00 96.62 98 ILE A N 1
ATOM 749 C CA . ILE A 1 98 ? -12.552 -0.534 -4.980 1.00 96.62 98 ILE A CA 1
ATOM 750 C C . ILE A 1 98 ? -13.385 0.739 -5.151 1.00 96.62 98 ILE A C 1
ATOM 752 O O . ILE A 1 98 ? -14.561 0.740 -4.805 1.00 96.62 98 ILE A O 1
ATOM 756 N N . VAL A 1 99 ? -12.815 1.796 -5.734 1.00 96.62 99 VAL A N 1
ATOM 757 C CA . VAL A 1 99 ? -13.516 3.067 -5.979 1.00 96.62 99 VAL A CA 1
ATOM 758 C C . VAL A 1 99 ? -14.743 2.853 -6.862 1.00 96.62 99 VAL A C 1
ATOM 760 O O . VAL A 1 99 ? -15.818 3.374 -6.569 1.00 96.62 99 VAL A O 1
ATOM 763 N N . THR A 1 100 ? -14.611 2.042 -7.911 1.00 97.69 100 THR A N 1
ATOM 764 C CA . THR A 1 100 ? -15.734 1.691 -8.788 1.00 97.69 100 THR A CA 1
ATOM 765 C C . THR A 1 100 ? -16.858 1.006 -8.009 1.00 97.69 100 THR A C 1
ATOM 767 O O . THR A 1 100 ? -18.015 1.407 -8.133 1.00 97.69 100 THR A O 1
ATOM 770 N N . LEU A 1 101 ? -16.535 0.017 -7.170 1.00 96.81 101 LEU A N 1
ATOM 771 C CA . LEU A 1 101 ? -17.521 -0.693 -6.345 1.00 96.81 101 LEU A CA 1
ATOM 772 C C . LEU A 1 101 ? -18.199 0.235 -5.331 1.00 96.81 101 LEU A C 1
ATOM 774 O O . LEU A 1 101 ? -19.422 0.223 -5.213 1.00 96.81 101 LEU A O 1
ATOM 778 N N . VAL A 1 102 ? -17.420 1.074 -4.648 1.00 96.75 102 VAL A N 1
ATOM 779 C CA . VAL A 1 102 ? -17.923 2.045 -3.665 1.00 96.75 102 VAL A CA 1
ATOM 780 C C . VAL A 1 102 ? -18.928 2.997 -4.307 1.00 96.75 102 VAL A C 1
ATOM 782 O O . VAL A 1 102 ? -20.022 3.178 -3.777 1.00 96.75 102 VAL A O 1
ATOM 785 N N . ASN A 1 103 ? -18.600 3.546 -5.478 1.00 96.94 103 ASN A N 1
ATOM 786 C CA . ASN A 1 103 ? -19.489 4.461 -6.192 1.00 96.94 103 ASN A CA 1
ATOM 787 C C . ASN A 1 103 ? -20.734 3.753 -6.744 1.00 96.94 103 ASN A C 1
ATOM 789 O O . ASN A 1 103 ? -21.834 4.288 -6.632 1.00 96.94 103 ASN A O 1
ATOM 793 N N . THR A 1 104 ? -20.575 2.543 -7.291 1.00 97.56 104 THR A N 1
ATOM 794 C CA . THR A 1 104 ? -21.681 1.746 -7.856 1.00 97.56 104 THR A CA 1
ATOM 795 C C . THR A 1 104 ? -22.735 1.416 -6.803 1.00 97.56 104 THR A C 1
ATOM 797 O O . THR A 1 104 ? -23.929 1.456 -7.082 1.00 97.56 104 THR A O 1
ATOM 800 N N . HIS A 1 105 ? -22.296 1.113 -5.583 1.00 97.62 105 HIS A N 1
ATOM 801 C CA . HIS A 1 105 ? -23.179 0.747 -4.479 1.00 97.62 105 HIS A CA 1
ATOM 802 C C . HIS A 1 105 ? -23.496 1.913 -3.533 1.00 97.62 105 HIS A C 1
ATOM 804 O O . HIS A 1 105 ? -24.175 1.706 -2.533 1.00 97.62 105 HIS A O 1
ATOM 810 N N . ASN A 1 106 ? -23.017 3.123 -3.844 1.00 95.94 106 ASN A N 1
ATOM 811 C CA . ASN A 1 106 ? -23.152 4.319 -3.011 1.00 95.94 106 ASN A CA 1
ATOM 812 C C . ASN A 1 106 ? -22.753 4.079 -1.540 1.00 95.94 106 ASN A C 1
ATOM 814 O O . ASN A 1 106 ? -23.409 4.548 -0.613 1.00 95.94 106 ASN A O 1
ATOM 818 N N . ILE A 1 107 ? -21.675 3.318 -1.334 1.00 95.75 107 ILE A N 1
ATOM 819 C CA . ILE A 1 107 ? -21.188 2.957 -0.001 1.00 95.75 107 ILE A CA 1
ATOM 820 C C . ILE A 1 107 ? -20.537 4.199 0.623 1.00 95.75 107 ILE A C 1
ATOM 822 O O . ILE A 1 107 ? -19.591 4.740 0.040 1.00 95.75 107 ILE A O 1
ATOM 826 N N . PRO A 1 108 ? -20.993 4.674 1.795 1.00 94.19 108 PRO A N 1
ATOM 827 C CA . PRO A 1 108 ? -20.334 5.782 2.470 1.00 94.19 108 PRO A CA 1
ATOM 828 C C . PRO A 1 108 ? -18.938 5.356 2.940 1.00 94.19 108 PRO A C 1
ATOM 830 O O . PRO A 1 108 ? -18.730 4.236 3.409 1.00 94.19 108 PRO A O 1
ATOM 833 N N . VAL A 1 109 ? -17.965 6.266 2.836 1.00 90.50 109 VAL A N 1
ATOM 834 C CA . VAL A 1 109 ? -16.556 5.985 3.172 1.00 90.50 109 VAL A CA 1
ATOM 835 C C . VAL A 1 109 ? -16.405 5.490 4.613 1.00 90.50 109 VAL A C 1
ATOM 837 O O . VAL A 1 109 ? -15.604 4.592 4.864 1.00 90.50 109 VAL A O 1
ATOM 840 N N . ASP A 1 110 ? -17.199 6.021 5.544 1.00 91.69 110 ASP A N 1
ATOM 841 C CA . ASP A 1 110 ? -17.188 5.600 6.947 1.00 91.69 110 ASP A CA 1
ATOM 842 C C . ASP A 1 110 ? -17.551 4.118 7.124 1.00 91.69 110 ASP A C 1
ATOM 844 O O . ASP A 1 110 ? -16.905 3.422 7.909 1.00 91.69 110 ASP A O 1
ATOM 848 N N . ASP A 1 111 ? -18.518 3.610 6.354 1.00 90.69 111 ASP A N 1
ATOM 849 C CA . ASP A 1 111 ? -18.931 2.203 6.398 1.00 90.69 111 ASP A CA 1
ATOM 850 C C . ASP A 1 111 ? -17.865 1.291 5.777 1.00 90.69 111 ASP A C 1
ATOM 852 O O . ASP A 1 111 ? -17.510 0.263 6.350 1.00 90.69 111 ASP A O 1
ATOM 856 N N . LEU A 1 112 ? -17.232 1.722 4.677 1.00 91.44 112 LEU A N 1
ATOM 857 C CA . LEU A 1 112 ? -16.076 1.019 4.110 1.00 91.44 112 LEU A CA 1
ATOM 858 C C . LEU A 1 112 ? -14.918 0.930 5.119 1.00 91.44 112 LEU A C 1
ATOM 860 O O . LEU A 1 112 ? -14.326 -0.134 5.302 1.00 91.44 112 LEU A O 1
ATOM 864 N N . VAL A 1 113 ? -14.587 2.034 5.793 1.00 91.50 113 VAL A N 1
ATOM 865 C CA . VAL A 1 113 ? -13.529 2.066 6.815 1.00 91.50 113 VAL A CA 1
ATOM 866 C C . VAL A 1 113 ? -13.896 1.182 8.005 1.00 91.50 113 VAL A C 1
ATOM 868 O O . VAL A 1 113 ? -13.034 0.476 8.536 1.00 91.50 113 VAL A O 1
ATOM 871 N N . GLN A 1 114 ? -15.160 1.184 8.424 1.00 90.44 114 GLN A N 1
ATOM 872 C CA . GLN A 1 114 ? -15.647 0.337 9.506 1.00 90.44 114 GLN A CA 1
ATOM 873 C C . GLN A 1 114 ? -15.592 -1.153 9.137 1.00 90.44 114 GLN A C 1
ATOM 875 O O . GLN A 1 114 ? -15.083 -1.948 9.932 1.00 90.44 114 GLN A O 1
ATOM 880 N N . ALA A 1 115 ? -16.004 -1.521 7.922 1.00 88.94 115 ALA A N 1
ATOM 881 C CA . ALA A 1 115 ? -15.931 -2.883 7.391 1.00 88.94 115 ALA A CA 1
ATOM 882 C C . ALA A 1 115 ? -14.487 -3.404 7.288 1.00 88.94 115 ALA A C 1
ATOM 884 O O . ALA A 1 115 ? -14.228 -4.580 7.536 1.00 88.94 115 ALA A O 1
ATOM 885 N N . LEU A 1 116 ? -13.520 -2.521 7.018 1.00 88.94 116 LEU A N 1
ATOM 886 C CA . LEU A 1 116 ? -12.084 -2.833 7.036 1.00 88.94 116 LEU A CA 1
ATOM 887 C C . LEU A 1 116 ? -11.497 -2.984 8.459 1.00 88.94 116 LEU A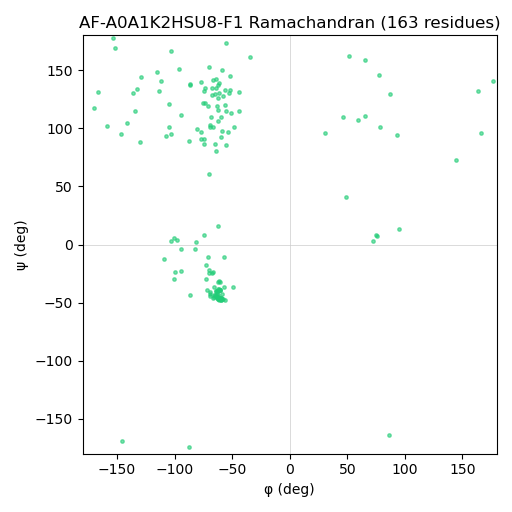 C 1
ATOM 889 O O . LEU A 1 116 ? -10.283 -3.119 8.618 1.00 88.94 116 LEU A O 1
ATOM 893 N N . GLY A 1 117 ? -12.338 -2.995 9.501 1.00 84.69 117 GLY A N 1
ATOM 894 C CA . GLY A 1 117 ? -11.945 -3.159 10.906 1.00 84.69 117 GLY A CA 1
ATOM 895 C C . GLY A 1 117 ? -11.757 -1.842 11.661 1.00 84.69 117 GLY A C 1
ATOM 896 O O . GLY A 1 117 ? -11.192 -1.833 12.763 1.00 84.69 117 GLY A O 1
ATOM 897 N N . GLY A 1 118 ? -12.217 -0.732 11.072 1.00 77.31 118 GLY A N 1
ATOM 898 C CA . GLY A 1 118 ? -11.844 0.617 11.466 1.00 77.31 118 GLY A CA 1
ATOM 899 C C . GLY A 1 118 ? -10.363 0.859 11.197 1.00 77.31 118 GLY A C 1
ATOM 900 O O . GLY A 1 118 ? -9.545 -0.062 11.168 1.00 77.31 118 GLY A O 1
ATOM 901 N N . LEU A 1 119 ? -9.956 2.118 11.081 1.00 64.81 119 LEU A N 1
ATOM 902 C CA . LEU A 1 119 ? -8.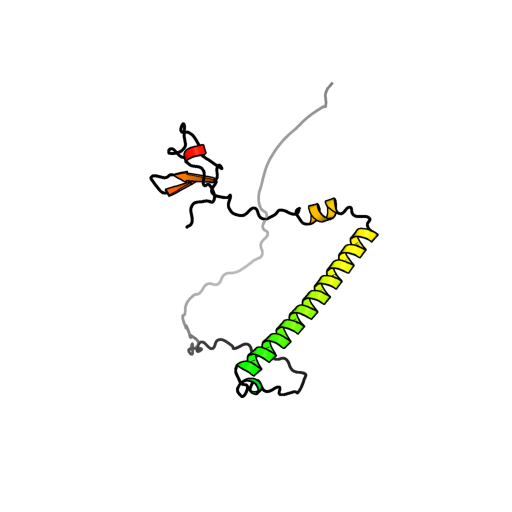543 2.477 11.162 1.00 64.81 119 LEU A CA 1
ATOM 903 C C . LEU A 1 119 ? -8.061 2.281 12.618 1.00 64.81 119 LEU A C 1
ATOM 905 O O . LEU A 1 119 ? -7.676 3.232 13.301 1.00 64.81 119 LEU A O 1
ATOM 909 N N . LYS A 1 120 ? -8.124 1.051 13.153 1.00 61.50 120 LYS A N 1
ATOM 910 C CA . LYS A 1 120 ? -7.479 0.668 14.405 1.00 61.50 120 LYS A CA 1
ATOM 911 C C . LYS A 1 120 ? -5.990 0.788 14.139 1.00 61.50 120 LYS A C 1
ATOM 913 O O . LYS A 1 120 ? -5.316 -0.175 13.780 1.00 61.50 120 LYS A O 1
ATOM 918 N N . ARG A 1 121 ? -5.467 2.004 14.330 1.00 59.41 121 ARG A N 1
ATOM 919 C CA . ARG A 1 121 ? -4.055 2.216 14.620 1.00 59.41 121 ARG A CA 1
ATOM 920 C C . ARG A 1 121 ? -3.729 1.155 15.653 1.00 59.41 121 ARG A C 1
ATOM 922 O O . ARG A 1 121 ? -4.335 1.160 16.726 1.00 59.41 121 ARG A O 1
ATOM 929 N N . ARG A 1 122 ? -2.860 0.204 15.305 1.00 59.03 122 ARG A N 1
ATOM 930 C CA . ARG A 1 122 ? -2.248 -0.677 16.293 1.00 59.03 122 ARG A CA 1
ATOM 931 C C . ARG A 1 122 ? -1.630 0.267 17.315 1.00 59.03 122 ARG A C 1
ATOM 933 O O . ARG A 1 122 ? -0.586 0.855 17.051 1.00 59.03 122 ARG A O 1
ATOM 940 N N . LEU A 1 123 ? -2.342 0.521 18.413 1.00 57.03 123 LEU A N 1
ATOM 941 C CA . LEU A 1 123 ? -1.800 1.263 19.532 1.00 57.03 123 LEU A CA 1
ATOM 942 C C . LEU A 1 123 ? -0.653 0.379 19.996 1.00 57.03 123 LEU A C 1
ATOM 944 O O . LEU A 1 123 ? -0.885 -0.723 20.495 1.00 57.03 123 LEU A O 1
ATOM 948 N N . GLY A 1 124 ? 0.573 0.816 19.710 1.00 62.41 124 GLY A N 1
ATOM 949 C CA . GLY A 1 124 ? 1.766 0.171 20.229 1.00 62.41 124 GLY A CA 1
ATOM 950 C C . GLY A 1 124 ? 1.707 0.095 21.759 1.00 62.41 124 GLY A C 1
ATOM 951 O O . GLY A 1 124 ? 0.788 0.651 22.377 1.00 62.41 124 GLY A O 1
ATOM 952 N N . PRO A 1 125 ? 2.675 -0.588 22.389 1.00 64.00 125 PRO A N 1
ATOM 953 C CA . PRO A 1 125 ? 2.779 -0.631 23.842 1.00 64.00 125 PRO A CA 1
ATOM 954 C C . PRO A 1 125 ? 2.575 0.771 24.423 1.00 64.00 125 PRO A C 1
ATOM 956 O O . PRO A 1 125 ? 3.136 1.741 23.911 1.00 64.00 125 PRO A O 1
ATOM 959 N N . ALA A 1 126 ? 1.712 0.890 25.437 1.00 66.56 126 ALA A N 1
ATOM 960 C CA . ALA A 1 126 ? 1.385 2.187 26.013 1.00 66.56 126 ALA A CA 1
ATOM 961 C C . ALA A 1 126 ? 2.683 2.915 26.409 1.00 66.56 126 ALA A C 1
ATOM 963 O O . ALA A 1 126 ? 3.511 2.302 27.090 1.00 66.56 126 ALA A O 1
ATOM 964 N N . PRO A 1 127 ? 2.868 4.186 26.006 1.00 69.12 127 PRO A N 1
ATOM 965 C CA . PRO A 1 127 ? 4.078 4.923 26.334 1.00 69.12 127 PRO A CA 1
ATOM 966 C C . PRO A 1 127 ? 4.265 4.938 27.852 1.00 69.12 127 PRO A C 1
ATOM 968 O O . PRO A 1 127 ? 3.313 5.156 28.611 1.00 69.12 127 PRO A O 1
ATOM 971 N N . GLN A 1 128 ? 5.486 4.647 28.294 1.00 78.12 128 GLN A N 1
ATOM 972 C CA . GLN A 1 128 ? 5.859 4.735 29.700 1.00 78.12 128 GLN A CA 1
ATOM 973 C C . GLN A 1 128 ? 5.728 6.205 30.110 1.00 78.12 128 GLN A C 1
ATOM 975 O O . GLN A 1 128 ? 6.340 7.073 29.497 1.00 78.12 128 GLN A O 1
ATOM 980 N N . LYS A 1 129 ? 4.859 6.494 31.083 1.00 82.31 129 LYS A N 1
ATOM 981 C CA . LYS A 1 129 ? 4.523 7.868 31.484 1.00 82.31 129 LYS A CA 1
ATOM 982 C C . LYS A 1 129 ? 5.271 8.285 32.746 1.00 82.31 129 LYS A C 1
ATOM 984 O O . LYS A 1 129 ? 5.558 9.464 32.925 1.00 82.31 129 LYS A O 1
ATOM 989 N N . TYR A 1 130 ? 5.582 7.315 33.601 1.00 86.50 130 TYR A N 1
ATOM 990 C CA . TYR A 1 130 ? 6.232 7.531 34.883 1.00 86.50 130 TYR A CA 1
ATOM 991 C C . TYR A 1 130 ? 7.448 6.610 35.046 1.00 86.50 130 TYR A C 1
ATOM 993 O O . TYR A 1 130 ? 7.388 5.459 34.606 1.00 86.50 130 TYR A O 1
ATOM 1001 N N . ARG A 1 131 ? 8.513 7.094 35.693 1.00 84.88 131 ARG A N 1
ATOM 1002 C CA . ARG A 1 131 ? 9.727 6.351 36.061 1.00 84.88 131 ARG A CA 1
ATOM 1003 C C . ARG A 1 131 ? 10.086 6.632 37.518 1.00 84.88 131 ARG A C 1
ATOM 1005 O O . ARG A 1 131 ? 10.090 7.782 37.945 1.00 84.88 131 ARG A O 1
ATOM 1012 N N . ASP A 1 132 ? 10.402 5.580 38.255 1.00 84.38 132 ASP A N 1
ATOM 1013 C CA . ASP A 1 132 ? 10.935 5.664 39.609 1.00 84.38 132 ASP A CA 1
ATOM 1014 C C . ASP A 1 132 ? 12.417 6.094 39.575 1.00 84.38 132 ASP A C 1
ATOM 1016 O O . ASP A 1 132 ? 13.215 5.402 38.934 1.00 84.38 132 ASP A O 1
ATOM 1020 N N . PRO A 1 133 ? 12.819 7.203 40.226 1.00 79.56 133 PRO A N 1
ATOM 1021 C CA . PRO A 1 133 ? 14.217 7.620 40.303 1.00 79.56 133 PRO A CA 1
ATOM 1022 C C . PRO A 1 133 ? 15.094 6.658 41.117 1.00 79.56 133 PRO A C 1
ATOM 1024 O O . PRO A 1 133 ? 16.299 6.623 40.888 1.00 79.56 133 PRO A O 1
ATOM 1027 N N . GLU A 1 134 ? 14.521 5.877 42.039 1.00 78.81 134 GLU A N 1
ATOM 1028 C CA . GLU A 1 134 ? 15.298 4.996 42.922 1.00 78.81 134 GLU A CA 1
ATOM 1029 C C . GLU A 1 134 ? 15.569 3.626 42.283 1.00 78.81 134 GLU A C 1
ATOM 1031 O O . GLU A 1 134 ? 16.685 3.115 42.348 1.00 78.81 134 GLU A O 1
ATOM 1036 N N . THR A 1 135 ? 14.563 3.027 41.637 1.00 80.94 135 THR A N 1
ATOM 1037 C CA . THR A 1 135 ? 14.670 1.671 41.058 1.00 80.94 135 THR A CA 1
ATOM 1038 C C . THR A 1 135 ? 14.709 1.641 39.531 1.00 80.94 135 THR A C 1
ATOM 1040 O O . THR A 1 135 ? 14.982 0.600 38.935 1.00 80.94 135 THR A O 1
ATOM 1043 N N . GLY A 1 136 ? 14.397 2.756 38.868 1.00 81.81 136 GLY A N 1
ATOM 1044 C CA . GLY A 1 136 ? 14.243 2.812 37.416 1.00 81.81 136 GLY A CA 1
ATOM 1045 C C . GLY A 1 136 ? 12.978 2.130 36.883 1.00 81.81 136 GLY A C 1
ATOM 1046 O O . GLY A 1 136 ? 12.796 2.089 35.666 1.00 81.81 136 GLY A O 1
ATOM 1047 N N . ALA A 1 137 ? 12.096 1.612 37.747 1.00 83.19 137 ALA A N 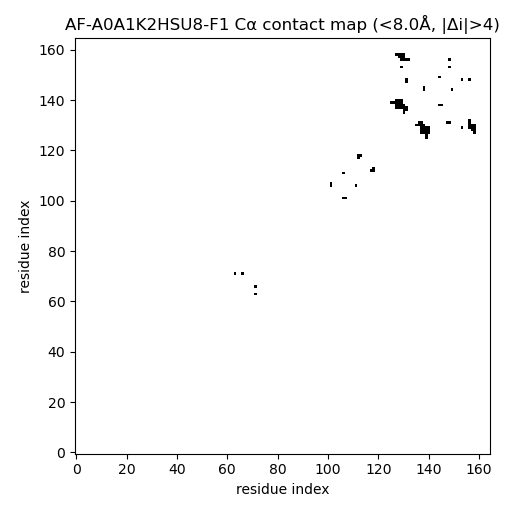1
ATOM 1048 C CA . ALA A 1 137 ? 10.844 0.984 37.336 1.00 83.19 137 ALA A CA 1
ATOM 1049 C C . ALA A 1 137 ? 9.937 1.975 36.592 1.00 83.19 137 ALA A C 1
ATOM 1051 O O . ALA A 1 137 ? 9.797 3.126 37.002 1.00 83.19 137 ALA A O 1
ATOM 1052 N N . THR A 1 138 ? 9.282 1.533 35.516 1.00 85.94 138 THR A N 1
ATOM 1053 C CA . THR A 1 138 ? 8.415 2.396 34.703 1.00 85.94 138 THR A CA 1
ATOM 1054 C C . THR A 1 138 ? 6.954 1.971 34.758 1.00 85.94 138 THR A C 1
ATOM 1056 O O . THR A 1 138 ? 6.616 0.797 34.909 1.00 85.94 138 THR A O 1
ATOM 1059 N N . TRP A 1 139 ? 6.053 2.947 34.651 1.00 85.94 139 TRP A N 1
ATOM 1060 C CA . TRP A 1 139 ? 4.613 2.719 34.638 1.00 85.94 139 TRP A CA 1
ATOM 1061 C C . TRP A 1 139 ? 3.936 3.563 33.561 1.00 85.94 139 TRP A C 1
ATOM 1063 O O . TRP A 1 139 ? 4.133 4.774 33.455 1.00 85.94 139 TRP A O 1
ATOM 1073 N N . SER A 1 140 ? 3.104 2.923 32.742 1.00 81.75 140 SER A N 1
ATOM 1074 C CA . SER A 1 140 ? 2.398 3.562 31.620 1.00 81.75 140 SER A CA 1
ATOM 1075 C C . SER A 1 140 ? 1.128 4.312 32.039 1.00 81.75 140 SER A C 1
ATOM 1077 O O . SER A 1 140 ? 0.406 4.838 31.192 1.00 81.75 140 SER A O 1
ATOM 1079 N N . GLY A 1 141 ? 0.812 4.349 33.339 1.00 79.62 141 GLY A N 1
ATOM 1080 C CA . GLY A 1 141 ? -0.445 4.906 33.842 1.00 79.62 141 GLY A CA 1
ATOM 1081 C C . GLY A 1 141 ? -1.661 3.999 33.629 1.00 79.62 141 GLY A C 1
ATOM 1082 O O . GLY A 1 141 ? -2.786 4.432 33.864 1.00 79.62 141 GLY A O 1
ATOM 1083 N N . ARG A 1 142 ? -1.454 2.759 33.163 1.00 77.06 142 ARG A N 1
ATOM 1084 C CA . ARG A 1 142 ? -2.492 1.733 32.999 1.00 77.06 142 ARG A CA 1
ATOM 1085 C C . ARG A 1 142 ? -2.268 0.586 33.989 1.00 77.06 142 ARG A C 1
ATOM 1087 O O . ARG A 1 142 ? -1.136 0.155 34.194 1.00 77.06 142 ARG A O 1
ATOM 1094 N N . GLY A 1 143 ? -3.349 0.059 34.563 1.00 76.94 143 GLY A N 1
ATOM 1095 C CA . GLY A 1 143 ? -3.309 -1.056 35.518 1.00 76.94 143 GLY A CA 1
ATOM 1096 C C . GLY A 1 143 ? -3.083 -0.625 36.972 1.00 76.94 143 GLY A C 1
ATOM 1097 O O . GLY A 1 143 ? -3.273 0.538 37.318 1.00 76.94 143 GLY A O 1
ATOM 1098 N N . LYS A 1 144 ? -2.714 -1.581 37.835 1.00 82.38 144 LYS A N 1
ATOM 1099 C CA . LYS A 1 144 ? -2.499 -1.350 39.273 1.00 82.38 144 LYS A CA 1
ATOM 1100 C C . LYS A 1 144 ? -1.360 -0.354 39.486 1.00 82.38 144 LYS A C 1
ATOM 1102 O O . LYS A 1 144 ? -0.253 -0.570 38.999 1.00 82.38 144 LYS A O 1
ATOM 1107 N N . GLU A 1 145 ? -1.641 0.704 40.237 1.00 83.44 145 GLU A N 1
ATOM 1108 C CA . GLU A 1 145 ? -0.649 1.726 40.554 1.00 83.44 145 GLU A CA 1
ATOM 1109 C C . GLU A 1 145 ? 0.483 1.141 41.419 1.00 83.44 145 GLU A C 1
ATOM 1111 O O . GLU A 1 145 ? 0.201 0.480 42.437 1.00 83.44 145 GLU A O 1
ATOM 1116 N N . PRO A 1 146 ? 1.751 1.359 41.025 1.00 86.25 146 PRO A N 1
ATOM 1117 C CA . PRO A 1 146 ? 2.899 0.868 41.766 1.00 86.25 146 PRO A CA 1
ATOM 1118 C C . PRO A 1 146 ? 3.080 1.602 43.101 1.00 86.25 146 PRO A C 1
ATOM 1120 O O . PRO A 1 146 ? 2.697 2.759 43.265 1.00 86.25 146 PRO A O 1
ATOM 1123 N N . LEU A 1 147 ? 3.695 0.916 44.069 1.00 87.88 147 LEU A N 1
ATOM 1124 C CA . LEU A 1 147 ? 3.886 1.417 45.438 1.00 87.88 147 LEU A CA 1
ATOM 1125 C C . LEU A 1 147 ? 4.711 2.711 45.499 1.00 87.88 147 LEU A C 1
ATOM 1127 O O . LEU A 1 147 ? 4.444 3.548 46.351 1.00 87.88 147 LEU A O 1
ATOM 1131 N N . TRP A 1 148 ? 5.669 2.889 44.586 1.00 85.06 148 TRP A N 1
ATOM 1132 C CA . TRP A 1 148 ? 6.521 4.080 44.531 1.00 85.06 148 TRP A CA 1
ATOM 1133 C C . TRP A 1 148 ? 5.778 5.345 44.085 1.00 85.06 148 TRP A C 1
ATOM 1135 O O . TRP A 1 148 ? 6.225 6.436 44.421 1.00 85.06 148 TRP A O 1
ATOM 1145 N N . LEU A 1 149 ? 4.643 5.211 43.387 1.00 83.50 149 LEU A N 1
ATOM 1146 C CA . LEU A 1 149 ? 3.820 6.339 42.937 1.00 83.50 149 LEU A CA 1
ATOM 1147 C C . LEU A 1 149 ? 2.610 6.598 43.848 1.00 83.50 149 LEU A C 1
ATOM 1149 O O . LEU A 1 149 ? 2.109 7.720 43.914 1.00 83.50 149 LEU A O 1
ATOM 1153 N N . ARG A 1 150 ? 2.169 5.571 44.587 1.00 85.62 150 ARG A N 1
ATOM 1154 C CA . ARG A 1 150 ? 0.970 5.615 45.427 1.00 85.62 150 ARG A CA 1
ATOM 1155 C C . ARG A 1 150 ? 1.094 6.663 46.534 1.00 85.62 150 ARG A C 1
ATOM 1157 O O . ARG A 1 150 ? 1.896 6.513 47.450 1.00 85.62 150 ARG A O 1
ATOM 1164 N N . GLY A 1 151 ? 0.235 7.682 46.482 1.00 81.44 151 GLY A N 1
ATOM 1165 C CA . GLY A 1 151 ? 0.157 8.733 47.505 1.00 81.44 151 GLY A CA 1
ATOM 1166 C C . GLY A 1 151 ? 1.299 9.754 47.462 1.00 81.44 151 GLY A C 1
ATOM 1167 O O . GLY A 1 151 ? 1.390 10.581 48.365 1.00 81.44 151 GLY A O 1
ATOM 1168 N N . LYS A 1 152 ? 2.153 9.710 46.431 1.00 83.38 152 LYS A N 1
ATOM 1169 C CA . LYS A 1 152 ? 3.195 10.712 46.173 1.00 83.38 152 LYS A CA 1
ATOM 1170 C C . LYS A 1 152 ? 2.775 11.648 45.040 1.00 83.38 152 LYS A C 1
ATOM 1172 O O . LYS A 1 152 ? 1.833 11.365 44.294 1.00 83.38 152 LYS A O 1
ATOM 1177 N N . ASP A 1 153 ? 3.486 12.763 44.891 1.00 81.69 153 ASP A N 1
ATOM 1178 C CA . ASP A 1 153 ? 3.229 13.682 43.790 1.00 81.69 153 ASP A CA 1
ATOM 1179 C C . ASP A 1 153 ? 3.678 13.070 42.454 1.00 81.69 153 ASP A C 1
ATOM 1181 O O . ASP A 1 153 ? 4.843 12.744 42.237 1.00 81.69 153 ASP A O 1
ATOM 1185 N N . ARG A 1 154 ? 2.723 12.895 41.538 1.00 79.69 154 ARG A N 1
ATOM 1186 C CA . ARG A 1 154 ? 2.927 12.170 40.275 1.00 79.69 154 ARG A CA 1
ATOM 1187 C C . ARG A 1 154 ? 3.775 12.949 39.272 1.00 79.69 154 ARG A C 1
ATOM 1189 O O . ARG A 1 154 ? 4.259 12.346 38.315 1.00 79.69 154 ARG A O 1
ATOM 1196 N N . THR A 1 155 ? 3.922 14.261 39.450 1.00 79.00 155 THR A N 1
ATOM 1197 C CA . THR A 1 155 ? 4.703 15.108 38.539 1.00 79.00 155 THR A CA 1
ATOM 1198 C C . THR A 1 155 ? 6.200 14.859 38.695 1.00 79.00 155 THR A C 1
ATOM 1200 O O . THR A 1 155 ? 6.922 14.897 37.705 1.00 79.00 155 THR A O 1
ATOM 1203 N N . GLN A 1 156 ? 6.643 14.471 39.897 1.00 78.19 156 GLN A N 1
ATOM 1204 C CA . GLN A 1 156 ? 8.046 14.170 40.206 1.00 78.19 156 GLN A CA 1
ATOM 1205 C C . GLN A 1 156 ? 8.570 12.912 39.503 1.00 78.19 156 GLN A C 1
ATOM 1207 O O . GLN A 1 156 ? 9.768 12.777 39.280 1.00 78.19 156 GLN A O 1
ATOM 1212 N N . PHE A 1 157 ? 7.670 11.996 39.147 1.00 80.12 157 PHE A N 1
ATOM 1213 C CA . PHE A 1 157 ? 8.007 10.732 38.494 1.00 80.12 157 PHE A CA 1
ATOM 1214 C C . PHE A 1 157 ? 7.705 10.754 36.998 1.00 80.12 157 PHE A C 1
ATOM 1216 O O . PHE A 1 157 ? 7.811 9.716 36.352 1.00 80.12 157 PHE A O 1
ATOM 1223 N N . MET A 1 158 ? 7.242 11.875 36.436 1.00 81.50 158 MET A N 1
ATOM 1224 C CA . MET A 1 158 ? 6.838 11.923 35.034 1.00 81.50 158 MET A CA 1
ATOM 1225 C C . MET A 1 158 ? 8.072 11.924 34.130 1.00 81.50 158 MET A C 1
ATOM 1227 O O . MET A 1 158 ? 9.012 12.685 34.340 1.00 81.50 158 MET A O 1
ATOM 1231 N N . ILE A 1 159 ? 8.067 11.068 33.108 1.00 80.94 159 ILE A N 1
ATOM 1232 C CA . ILE A 1 159 ? 9.137 11.041 32.110 1.00 80.94 159 ILE A CA 1
ATOM 1233 C C . ILE A 1 159 ? 8.939 12.259 31.202 1.00 80.94 159 ILE A C 1
ATOM 1235 O O . ILE A 1 159 ? 8.192 12.206 30.225 1.00 80.94 159 ILE A O 1
ATOM 1239 N N . THR A 1 160 ? 9.565 13.380 31.554 1.00 68.44 160 THR A N 1
ATOM 1240 C CA . THR A 1 160 ? 9.747 14.512 30.640 1.00 68.44 160 THR A CA 1
ATOM 1241 C C . THR A 1 160 ? 10.826 14.120 29.635 1.00 68.44 160 THR A C 1
ATOM 1243 O O . THR A 1 160 ? 11.858 13.567 30.009 1.00 68.44 160 THR A O 1
ATOM 1246 N N . SER A 1 161 ? 10.596 14.388 28.352 1.00 57.34 161 SER A N 1
ATOM 1247 C CA . SER A 1 161 ? 11.452 14.033 27.207 1.00 57.34 161 SER A CA 1
ATOM 1248 C C . SER A 1 161 ? 12.864 14.657 27.202 1.00 57.34 161 SER A C 1
ATOM 1250 O O . SER A 1 161 ? 13.515 14.666 26.165 1.00 57.34 161 SER A O 1
ATOM 1252 N N . GLU A 1 162 ? 13.339 15.189 28.329 1.00 53.78 162 GLU A N 1
ATOM 1253 C CA . GLU A 1 162 ? 14.636 15.861 28.495 1.00 53.78 162 GLU A CA 1
ATOM 1254 C C . GLU A 1 162 ? 15.721 14.978 29.131 1.00 53.78 162 GLU A C 1
ATOM 1256 O O . GLU A 1 162 ? 16.811 15.460 29.420 1.00 53.78 162 GLU A O 1
ATOM 1261 N N . GLN A 1 163 ? 15.460 13.692 29.369 1.00 43.34 163 GLN A N 1
ATOM 1262 C CA . GLN A 1 163 ? 16.489 12.765 29.845 1.00 43.34 163 GLN A CA 1
ATOM 1263 C C . GLN A 1 163 ? 16.918 11.850 28.689 1.00 43.34 163 GLN A C 1
ATOM 1265 O O . GLN A 1 163 ? 16.164 10.932 28.349 1.00 43.34 163 GLN A O 1
ATOM 1270 N N . PRO A 1 164 ? 18.071 12.111 28.041 1.00 44.31 164 P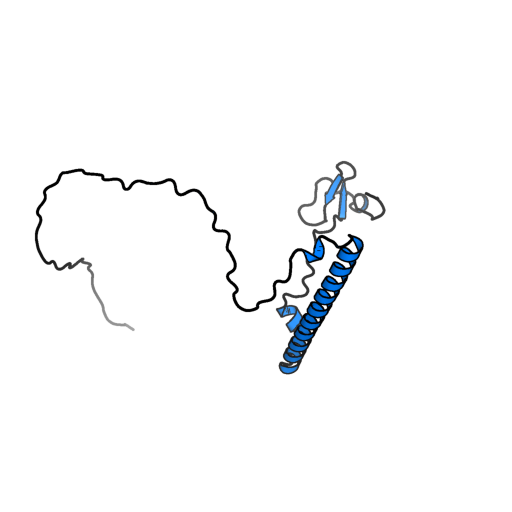RO A N 1
ATOM 1271 C CA . PRO A 1 164 ? 18.603 11.214 27.027 1.00 44.31 164 PRO A CA 1
ATOM 1272 C C . PRO A 1 164 ? 18.961 9.861 27.657 1.00 44.31 164 PRO A C 1
ATOM 1274 O O . PRO A 1 164 ? 19.399 9.785 28.804 1.00 44.31 164 PRO A O 1
ATOM 1277 N N . THR A 1 165 ? 18.695 8.814 26.877 1.00 52.81 165 THR A N 1
ATOM 1278 C CA . THR A 1 165 ? 19.019 7.394 27.098 1.00 52.81 165 THR A CA 1
ATOM 1279 C C . THR A 1 165 ? 20.444 7.133 27.546 1.00 52.81 165 THR A C 1
ATOM 1281 O O . THR A 1 165 ? 21.354 7.763 26.963 1.00 52.81 165 THR A O 1
#

Solvent-accessible surface area (backbone atoms only — not comparable to full-atom values): 11518 Å² total; per-residue (Å²): 136,80,88,81,79,88,82,88,80,88,86,91,82,83,88,85,86,84,88,82,80,88,83,89,82,89,82,85,87,80,92,78,87,78,74,78,84,79,72,85,78,72,92,68,81,79,77,81,75,81,87,76,89,85,74,97,66,91,76,62,87,65,75,61,80,82,51,52,72,67,56,51,50,54,51,50,52,53,51,51,51,55,51,48,53,50,51,51,52,54,49,48,57,50,49,54,52,50,54,50,51,34,62,75,69,66,54,54,68,69,58,57,40,47,74,71,66,39,89,66,68,79,76,64,83,71,65,67,43,29,39,41,90,86,79,62,53,68,39,48,87,70,78,85,81,52,77,89,53,63,94,50,75,65,75,84,30,42,64,62,96,81,67,85,132

Sequence (165 aa):
MNDMKDPAGTPRTKSLFHPHGMERTASGSSNERQAPSMDPVADTVPRLIFSGSAGDNGESEHDLDGLSMEALQTRRAEVERKIQEKREADRRAAIDRIVTLVNTHNIPVDDLVQALGGLKRRLGPAPQKYRDPETGATWSGRGKEPLWLRGKDRTQFMITSEQPT

Foldseek 3Di:
DDDDDDDDDDDDDDDDDDDDDDDDDDDDDDDDPPDDDDDPPPPDPDPPPPPDDDDPDCPDPCPPVPDDPVRVVVVVVVVVVVVVVVVVVVVVVVVVVVVVVCVVVVPDPQVVCVVVVHPPPVPPDQPFFFADPPPRDTDSPDDDDDPSCPPDDRVVGGPDVPDDD

Mean predicted aligned error: 21.78 Å

Secondary structure (DSSP, 8-state):
----------------------------------PPP-----------------------GGGGTTS-HHHHHHHHHHHHHHHHHHHHHHHHHHHHHHHHHHHHTT--HHHHHHHTT-------SPPP-EE-TTT--EE-S-SSPPTTTTTS-TTTTB--TTS--